Protein AF-A0A1F4CW16-F1 (afdb_monomer_lite)

Radius of gyration: 22.44 Å; chains: 1; bounding box: 46×26×84 Å

Secondary structure (DSSP, 8-state):
-------------TT---HHHHHHHHHHHHHHHHHHHHHHHHHHHHHHHHTT-HHHHHHHHHHHHHHHT-HHHHHHHHHHHHHHHHHTT---HHHHHHHHHHHHHHHHTT-

Sequence (111 aa):
MVVLLMCFSASLPVHALSAAAREFMKITAELEPVQCEKRKLRRAIALAEVERRNDDVRSLRQRFASLDRDSKTARLERRLAQLEPRLEKSSDPEDLKAINRQRVEAFYRCE

Structure (mmCIF, N/CA/C/O backbone):
data_AF-A0A1F4CW16-F1
#
_entry.id   AF-A0A1F4CW16-F1
#
loop_
_atom_site.group_PDB
_atom_site.id
_atom_site.type_symbol
_atom_site.label_atom_id
_atom_site.label_alt_id
_atom_site.label_comp_id
_atom_site.label_asym_id
_atom_site.label_entity_id
_atom_site.label_seq_id
_atom_site.pdbx_PDB_ins_code
_atom_site.Cartn_x
_atom_site.Cartn_y
_atom_site.Cartn_z
_atom_site.occupancy
_atom_site.B_iso_or_equiv
_atom_site.auth_seq_id
_atom_site.auth_comp_id
_atom_site.auth_asym_id
_atom_site.auth_atom_id
_atom_site.pdbx_PDB_model_num
ATOM 1 N N . MET A 1 1 ? 29.804 7.998 -60.612 1.00 36.19 1 MET A N 1
ATOM 2 C CA . MET A 1 1 ? 29.043 7.220 -59.611 1.00 36.19 1 MET A CA 1
ATOM 3 C C . MET A 1 1 ? 29.426 7.731 -58.235 1.00 36.19 1 MET A C 1
ATOM 5 O O . MET A 1 1 ? 30.533 7.462 -57.796 1.00 36.19 1 MET A O 1
ATOM 9 N N . VAL A 1 2 ? 28.568 8.526 -57.597 1.00 39.66 2 VAL A N 1
ATOM 10 C CA . VAL A 1 2 ? 28.770 8.973 -56.212 1.00 39.66 2 VAL A CA 1
ATOM 11 C C . VAL A 1 2 ? 27.791 8.168 -55.368 1.00 39.66 2 VAL A C 1
ATOM 13 O O . VAL A 1 2 ? 26.582 8.344 -55.489 1.00 39.66 2 VAL A O 1
ATOM 16 N N . VAL A 1 3 ? 28.310 7.204 -54.609 1.00 44.72 3 VAL A N 1
ATOM 17 C CA . VAL A 1 3 ? 27.507 6.366 -53.714 1.00 44.72 3 VAL A CA 1
ATOM 18 C C . VAL A 1 3 ? 27.156 7.212 -52.495 1.00 44.72 3 VAL A C 1
ATOM 20 O O . VAL A 1 3 ? 28.005 7.511 -51.660 1.00 44.72 3 VAL A O 1
ATOM 23 N N . LEU A 1 4 ? 25.898 7.645 -52.451 1.00 46.91 4 LEU A N 1
ATOM 24 C CA . LEU A 1 4 ? 25.292 8.364 -51.340 1.00 46.91 4 LEU A CA 1
ATOM 25 C C . LEU A 1 4 ? 25.140 7.378 -50.169 1.00 46.91 4 LEU A C 1
ATOM 27 O O . LEU A 1 4 ? 24.231 6.550 -50.154 1.00 46.91 4 LEU A O 1
ATOM 31 N N . LEU A 1 5 ? 26.064 7.423 -49.210 1.00 50.66 5 LEU A N 1
ATOM 32 C CA . LEU A 1 5 ? 25.984 6.627 -47.989 1.00 50.66 5 LEU A CA 1
ATOM 33 C C . LEU A 1 5 ? 24.919 7.257 -47.073 1.00 50.66 5 LEU A C 1
ATOM 35 O O . LEU A 1 5 ? 25.208 8.132 -46.261 1.00 50.66 5 LEU A O 1
ATOM 39 N N . MET A 1 6 ? 23.658 6.855 -47.253 1.00 52.78 6 MET A N 1
ATOM 40 C CA . MET A 1 6 ? 22.583 7.155 -46.308 1.00 52.78 6 MET A CA 1
ATOM 41 C C . MET A 1 6 ? 22.857 6.412 -44.996 1.00 52.78 6 MET A C 1
ATOM 43 O O . MET A 1 6 ? 22.492 5.249 -44.833 1.00 52.78 6 MET A O 1
ATOM 47 N N . CYS A 1 7 ? 23.482 7.097 -44.040 1.00 52.50 7 CYS A N 1
ATOM 48 C CA . CYS A 1 7 ? 23.436 6.716 -42.635 1.00 52.50 7 CYS A CA 1
ATOM 49 C C . CYS A 1 7 ? 21.997 6.905 -42.132 1.00 52.50 7 CYS A C 1
ATOM 51 O O . CYS A 1 7 ? 21.635 7.957 -41.609 1.00 52.50 7 CYS A O 1
ATOM 53 N N . PHE A 1 8 ? 21.160 5.885 -42.328 1.00 51.47 8 PHE A N 1
ATOM 54 C CA . PHE A 1 8 ? 19.906 5.730 -41.601 1.00 51.47 8 PHE A CA 1
ATOM 55 C C . PHE A 1 8 ? 20.259 5.488 -40.130 1.00 51.47 8 PHE A C 1
ATOM 57 O O . PHE A 1 8 ? 20.497 4.361 -39.698 1.00 51.47 8 PHE A O 1
ATOM 64 N N . SER A 1 9 ? 20.345 6.575 -39.368 1.00 56.16 9 SER A N 1
ATOM 65 C CA . SER A 1 9 ? 20.374 6.551 -37.912 1.00 56.16 9 SER A CA 1
ATOM 66 C C . SER A 1 9 ? 19.064 5.932 -37.435 1.00 56.16 9 SER A C 1
ATOM 68 O O . SER A 1 9 ? 18.050 6.617 -37.316 1.00 56.16 9 SER A O 1
ATOM 70 N N . ALA A 1 10 ? 19.073 4.616 -37.228 1.00 48.56 10 ALA A N 1
ATOM 71 C CA . ALA A 1 10 ? 17.995 3.900 -36.576 1.00 48.56 10 ALA A CA 1
ATOM 72 C C . ALA A 1 10 ? 17.791 4.525 -35.191 1.00 48.56 10 ALA A C 1
ATOM 74 O O . ALA A 1 10 ? 18.586 4.334 -34.271 1.00 48.56 10 ALA A O 1
ATOM 75 N N . SER A 1 11 ? 16.738 5.324 -35.070 1.00 50.19 11 SER A N 1
ATOM 76 C CA . SER A 1 11 ? 16.202 5.841 -33.823 1.00 50.19 11 SER A CA 1
ATOM 77 C C . SER A 1 11 ? 15.719 4.662 -32.982 1.00 50.19 11 SER A C 1
ATOM 79 O O . SER A 1 11 ? 14.554 4.272 -33.019 1.00 50.19 11 SER A O 1
ATOM 81 N N . LEU A 1 12 ? 16.637 4.050 -32.233 1.00 54.75 12 LEU A N 1
ATOM 82 C CA . LEU A 1 12 ? 16.274 3.122 -31.171 1.00 54.75 12 LEU A CA 1
ATOM 83 C C . LEU A 1 12 ? 15.345 3.872 -30.204 1.00 54.75 12 LEU A C 1
ATOM 85 O O . LEU A 1 12 ? 15.671 4.995 -29.803 1.00 54.75 12 LEU A O 1
ATOM 89 N N . PRO A 1 13 ? 14.189 3.307 -29.823 1.00 51.00 13 PRO A N 1
ATOM 90 C CA . PRO A 1 13 ? 13.311 3.956 -28.869 1.00 51.00 13 PRO A CA 1
ATOM 91 C C . PRO A 1 13 ? 13.988 3.910 -27.494 1.00 51.00 13 PRO A C 1
ATOM 93 O O . PRO A 1 13 ? 13.850 2.948 -26.750 1.00 51.00 13 PRO A O 1
ATOM 96 N N . VAL A 1 14 ? 14.714 4.976 -27.155 1.00 55.62 14 VAL A N 1
ATOM 97 C CA . VAL A 1 14 ? 15.369 5.239 -25.853 1.00 55.62 14 VAL A CA 1
ATOM 98 C C . VAL A 1 14 ? 14.351 5.471 -24.708 1.00 55.62 14 VAL A C 1
ATOM 100 O O . VAL A 1 14 ? 14.653 6.102 -23.711 1.00 55.62 14 VAL A O 1
ATOM 103 N N . HIS A 1 15 ? 13.105 5.002 -24.825 1.00 56.84 15 HIS A N 1
ATOM 104 C CA . HIS A 1 15 ? 12.003 5.530 -24.001 1.00 56.84 15 HIS A CA 1
ATOM 105 C C . HIS A 1 15 ? 10.994 4.477 -23.525 1.00 56.84 15 HIS A C 1
ATOM 107 O O . HIS A 1 15 ? 9.832 4.794 -23.278 1.00 56.84 15 HIS A O 1
ATOM 113 N N . ALA A 1 16 ? 11.391 3.211 -23.413 1.00 75.12 16 ALA A N 1
ATOM 114 C CA . ALA A 1 16 ? 10.502 2.171 -22.907 1.00 75.12 16 ALA A CA 1
ATOM 115 C C . ALA A 1 16 ? 10.932 1.740 -21.505 1.00 75.12 16 ALA A C 1
ATOM 117 O O . ALA A 1 16 ? 12.017 1.193 -21.345 1.00 75.12 16 ALA A O 1
ATOM 118 N N . LEU A 1 17 ? 10.043 1.933 -20.524 1.00 81.19 17 LEU A N 1
ATOM 119 C CA . LEU A 1 17 ? 10.219 1.443 -19.155 1.00 81.19 17 LEU A CA 1
ATOM 120 C C . LEU A 1 17 ? 10.707 -0.003 -19.134 1.00 81.19 17 LEU A C 1
ATOM 122 O O . LEU A 1 17 ? 10.193 -0.862 -19.873 1.00 81.19 17 LEU A O 1
ATOM 126 N N . SER A 1 18 ? 11.622 -0.294 -18.213 1.00 88.12 18 SER A N 1
ATOM 127 C CA . SER A 1 18 ? 12.086 -1.654 -18.006 1.00 88.12 18 SER A CA 1
ATOM 128 C C . SER A 1 18 ? 10.929 -2.573 -17.606 1.00 88.12 18 SER A C 1
ATOM 130 O O . SER A 1 18 ? 9.881 -2.162 -17.091 1.00 88.12 18 SER A O 1
ATOM 132 N N . ALA A 1 19 ? 11.098 -3.876 -17.840 1.00 88.88 19 ALA A N 1
ATOM 133 C CA . ALA A 1 19 ? 10.110 -4.862 -17.407 1.00 88.88 19 ALA A CA 1
ATOM 134 C C . ALA A 1 19 ? 9.861 -4.794 -15.889 1.00 88.88 19 ALA A C 1
ATOM 136 O O . ALA A 1 19 ? 8.716 -4.907 -15.458 1.00 88.88 19 ALA A O 1
ATOM 137 N N . ALA A 1 20 ? 10.913 -4.539 -15.104 1.00 88.25 20 ALA A N 1
ATOM 138 C CA . ALA A 1 20 ? 10.821 -4.392 -13.657 1.00 88.25 20 ALA A CA 1
ATOM 139 C C . ALA A 1 20 ? 10.038 -3.133 -13.253 1.00 88.25 20 ALA A C 1
ATOM 141 O O . ALA A 1 20 ? 9.186 -3.218 -12.371 1.00 88.25 20 ALA A O 1
ATOM 142 N N . ALA A 1 21 ? 10.262 -1.993 -13.916 1.00 88.62 21 ALA A N 1
ATOM 143 C CA . ALA A 1 21 ? 9.533 -0.759 -13.625 1.00 88.62 21 ALA A CA 1
ATOM 144 C C . ALA A 1 21 ? 8.046 -0.878 -13.989 1.00 88.62 21 ALA A C 1
ATOM 146 O O . ALA A 1 21 ? 7.179 -0.487 -13.207 1.00 88.62 21 ALA A O 1
ATOM 147 N N . ARG A 1 22 ? 7.727 -1.506 -15.131 1.00 90.12 22 ARG A N 1
ATOM 148 C CA . ARG A 1 22 ? 6.335 -1.809 -15.514 1.00 90.12 22 ARG A CA 1
ATOM 149 C C . ARG A 1 22 ? 5.649 -2.721 -14.504 1.00 90.12 22 ARG A C 1
ATOM 151 O O . ARG A 1 22 ? 4.505 -2.469 -14.132 1.00 90.12 22 ARG A O 1
ATOM 158 N N . GLU A 1 23 ? 6.342 -3.764 -14.052 1.00 92.75 23 GLU A N 1
ATOM 159 C CA . GLU A 1 23 ? 5.823 -4.675 -13.034 1.00 92.75 23 GLU A CA 1
ATOM 160 C C . GLU A 1 23 ? 5.586 -3.947 -11.703 1.00 92.75 23 GLU A C 1
ATOM 162 O O . GLU A 1 23 ? 4.513 -4.079 -11.118 1.00 92.75 23 GLU A O 1
ATOM 167 N N . PHE A 1 24 ? 6.537 -3.120 -11.265 1.00 90.94 24 PHE A N 1
ATOM 168 C CA . PHE A 1 24 ? 6.416 -2.322 -10.047 1.00 90.94 24 PHE A CA 1
ATOM 169 C C . PHE A 1 24 ? 5.213 -1.378 -10.091 1.00 90.94 24 PHE A C 1
ATOM 171 O O . PHE A 1 24 ? 4.405 -1.374 -9.160 1.00 90.94 24 PHE A O 1
ATOM 178 N N . MET A 1 25 ? 5.040 -0.622 -11.181 1.00 88.94 25 MET A N 1
ATOM 179 C CA . MET A 1 25 ? 3.889 0.274 -11.326 1.00 88.94 25 MET A CA 1
ATOM 180 C C . MET A 1 25 ? 2.568 -0.496 -11.295 1.00 88.94 25 MET A C 1
ATOM 182 O O . MET A 1 25 ? 1.636 -0.085 -10.605 1.00 88.94 25 MET A O 1
ATOM 186 N N . LYS A 1 26 ? 2.498 -1.641 -11.985 1.00 91.88 26 LYS A N 1
ATOM 187 C CA . LYS A 1 26 ? 1.304 -2.491 -11.993 1.00 91.88 26 LYS A CA 1
ATOM 188 C C . LYS A 1 26 ? 0.955 -2.993 -10.591 1.00 91.88 26 LYS A C 1
ATOM 190 O O . LYS A 1 26 ? -0.182 -2.844 -10.159 1.00 91.88 26 LYS A O 1
ATOM 195 N N . ILE A 1 27 ? 1.929 -3.550 -9.869 1.00 92.50 27 ILE A N 1
ATOM 196 C CA . ILE A 1 27 ? 1.717 -4.067 -8.510 1.00 92.50 27 ILE A CA 1
ATOM 197 C C . ILE A 1 27 ? 1.307 -2.939 -7.563 1.00 92.50 27 ILE A C 1
ATOM 199 O O . ILE A 1 27 ? 0.400 -3.119 -6.754 1.00 92.50 27 ILE A O 1
ATOM 203 N N . THR A 1 28 ? 1.934 -1.768 -7.683 1.00 89.62 28 THR A N 1
ATOM 204 C CA . THR A 1 28 ? 1.594 -0.609 -6.851 1.00 89.62 28 THR A CA 1
ATOM 205 C C . THR A 1 28 ? 0.153 -0.163 -7.095 1.00 89.62 28 THR A C 1
ATOM 207 O O . THR A 1 28 ? -0.574 0.064 -6.133 1.00 89.62 28 THR A O 1
ATOM 210 N N . ALA A 1 29 ? -0.284 -0.098 -8.356 1.00 88.44 29 ALA A N 1
ATOM 211 C CA . ALA A 1 29 ? -1.664 0.233 -8.707 1.00 88.44 29 ALA A CA 1
ATOM 212 C C . ALA A 1 29 ? -2.669 -0.815 -8.193 1.00 88.44 29 ALA A C 1
ATOM 214 O O . ALA A 1 29 ? -3.737 -0.459 -7.704 1.00 88.44 29 ALA A O 1
ATOM 215 N N . GLU A 1 30 ? -2.325 -2.106 -8.248 1.00 91.94 30 GLU A N 1
ATOM 216 C CA . GLU A 1 30 ? -3.176 -3.176 -7.705 1.00 91.94 30 GLU A CA 1
ATOM 217 C C . GLU A 1 30 ? -3.287 -3.134 -6.173 1.00 91.94 30 GLU A C 1
ATOM 219 O O . GLU A 1 30 ? -4.344 -3.447 -5.623 1.00 91.94 30 GLU A O 1
ATOM 224 N N . LEU A 1 31 ? -2.212 -2.754 -5.478 1.00 91.69 31 LEU A N 1
ATOM 225 C CA . LEU A 1 31 ? -2.187 -2.642 -4.017 1.00 91.69 31 LEU A CA 1
ATOM 226 C C . LEU A 1 31 ? -2.855 -1.365 -3.501 1.00 91.69 31 LEU A C 1
ATOM 228 O O . LEU A 1 31 ? -3.272 -1.321 -2.342 1.00 91.69 31 LEU A O 1
ATOM 232 N N . GLU A 1 32 ? -2.959 -0.332 -4.335 1.00 89.88 32 GLU A N 1
ATOM 233 C CA . GLU A 1 32 ? -3.404 1.002 -3.937 1.00 89.88 32 GLU A CA 1
ATOM 234 C C . GLU A 1 32 ? -4.746 1.011 -3.176 1.00 89.88 32 GLU A C 1
ATOM 236 O O . GLU A 1 32 ? -4.775 1.565 -2.071 1.00 89.88 32 GLU A O 1
ATOM 241 N N . PRO A 1 33 ? -5.826 0.346 -3.645 1.00 90.88 33 PRO A N 1
ATOM 242 C CA . PRO A 1 33 ? -7.109 0.364 -2.939 1.00 90.88 33 PRO A CA 1
ATOM 243 C C . PRO A 1 33 ? -7.008 -0.224 -1.528 1.00 90.88 33 PRO A C 1
ATOM 245 O O . PRO A 1 33 ? -7.554 0.326 -0.571 1.00 90.88 33 PRO A O 1
ATOM 248 N N . VAL A 1 34 ? -6.249 -1.313 -1.373 1.00 92.69 34 VAL A N 1
ATOM 249 C CA . VAL A 1 34 ? -6.047 -1.973 -0.077 1.00 92.69 34 VAL A CA 1
ATOM 250 C C . VAL A 1 34 ? -5.227 -1.083 0.856 1.00 92.69 34 VAL A C 1
ATOM 252 O O . VAL A 1 34 ? -5.560 -0.958 2.036 1.00 92.69 34 VAL A O 1
ATOM 255 N N . GLN A 1 35 ? -4.193 -0.409 0.345 1.00 90.75 35 GLN A N 1
ATOM 256 C CA . GLN A 1 35 ? -3.390 0.522 1.143 1.00 90.75 35 GLN A CA 1
ATOM 257 C C . GLN A 1 35 ? -4.186 1.768 1.562 1.00 90.75 35 GLN A C 1
ATOM 259 O O . GLN A 1 35 ? -4.008 2.252 2.684 1.00 90.75 35 GLN A O 1
ATOM 264 N N . CYS A 1 36 ? -5.087 2.277 0.712 1.00 91.56 36 CYS A N 1
ATOM 265 C CA . CYS A 1 36 ? -6.015 3.344 1.097 1.00 91.56 36 CYS A CA 1
ATOM 266 C C . CYS A 1 36 ? -6.930 2.899 2.243 1.00 91.56 36 CYS A C 1
ATOM 268 O O . CYS A 1 36 ? -7.029 3.594 3.254 1.00 91.56 36 CYS A O 1
ATOM 270 N N . GLU A 1 37 ? -7.550 1.723 2.137 1.00 93.38 37 GLU A N 1
ATOM 271 C CA . GLU A 1 37 ? -8.428 1.206 3.192 1.00 93.38 37 GLU A CA 1
ATOM 272 C C . GLU A 1 37 ? -7.665 0.933 4.497 1.00 93.38 37 GLU A C 1
ATOM 274 O O . GLU A 1 37 ? -8.118 1.334 5.572 1.00 93.38 37 GLU A O 1
ATOM 279 N N . LYS A 1 38 ? -6.447 0.372 4.429 1.00 93.44 38 LYS A N 1
ATOM 280 C CA . LYS A 1 38 ? -5.561 0.234 5.600 1.00 93.44 38 LYS A CA 1
ATOM 281 C C . LYS A 1 38 ? -5.260 1.600 6.243 1.00 93.44 38 LYS A C 1
ATOM 283 O O . LYS A 1 38 ? -5.293 1.710 7.470 1.00 93.44 38 LYS A O 1
ATOM 288 N N . ARG A 1 39 ? -4.999 2.657 5.458 1.00 92.38 39 ARG A N 1
ATOM 289 C CA . ARG A 1 39 ? -4.780 4.028 5.974 1.00 92.38 39 ARG A CA 1
ATOM 290 C C . ARG A 1 39 ? -6.028 4.608 6.646 1.00 92.38 39 ARG A C 1
ATOM 292 O O . ARG A 1 39 ? -5.920 5.111 7.765 1.00 92.38 39 ARG A O 1
ATOM 299 N N . LYS A 1 40 ? -7.204 4.493 6.019 1.00 93.31 40 LYS A N 1
ATOM 300 C CA . LYS A 1 40 ? -8.483 4.946 6.599 1.00 93.31 40 LYS A CA 1
ATOM 301 C C . LYS A 1 40 ? -8.787 4.234 7.913 1.00 93.31 40 LYS A C 1
ATOM 303 O O . LYS A 1 40 ? -9.123 4.887 8.897 1.00 93.31 40 LYS A O 1
ATOM 308 N N . LEU A 1 41 ? -8.601 2.914 7.959 1.00 95.44 41 LEU A N 1
ATOM 309 C CA . LEU A 1 41 ? -8.809 2.125 9.173 1.00 95.44 41 LEU A CA 1
ATOM 310 C C . LEU A 1 41 ? -7.853 2.537 10.295 1.00 95.44 41 LEU A C 1
ATOM 312 O O . LEU A 1 41 ? -8.304 2.679 11.424 1.00 95.44 41 LEU A O 1
ATOM 316 N N . ARG A 1 42 ? -6.570 2.808 10.010 1.00 95.31 42 ARG A N 1
ATOM 317 C CA . ARG A 1 42 ? -5.630 3.331 11.025 1.00 95.31 42 ARG A CA 1
ATOM 318 C C . ARG A 1 42 ? -6.104 4.663 11.613 1.00 95.31 42 ARG A C 1
ATOM 320 O O . ARG A 1 42 ? -6.096 4.813 12.830 1.00 95.31 42 ARG A O 1
ATOM 327 N N . ARG A 1 43 ? -6.561 5.599 10.768 1.00 94.69 43 ARG A N 1
ATOM 328 C CA . ARG A 1 43 ? -7.131 6.885 11.219 1.00 94.69 43 ARG A CA 1
ATOM 329 C C . ARG A 1 43 ? -8.386 6.673 12.072 1.00 94.69 43 ARG A C 1
ATOM 331 O O . ARG A 1 43 ? -8.495 7.252 13.147 1.00 94.69 43 ARG A O 1
ATOM 338 N N . ALA A 1 44 ? -9.301 5.815 11.623 1.00 95.31 44 ALA A N 1
ATOM 339 C CA . ALA A 1 44 ? -10.537 5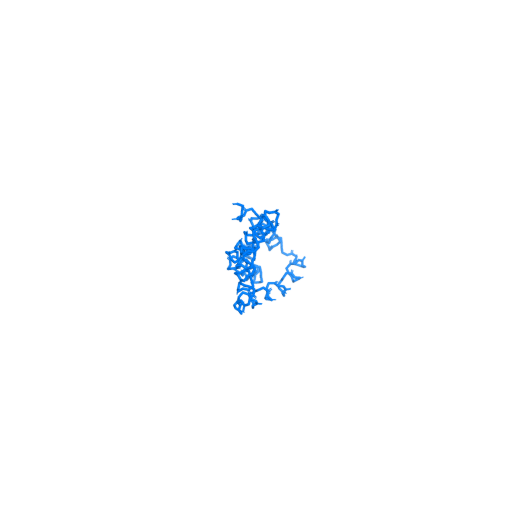.513 12.343 1.00 95.31 44 ALA A CA 1
ATOM 340 C C . ALA A 1 44 ? -10.279 4.832 13.697 1.00 95.31 44 ALA A C 1
ATOM 342 O O . ALA A 1 44 ? -10.937 5.169 14.676 1.00 95.31 44 ALA A O 1
ATOM 343 N N . ILE A 1 45 ? -9.309 3.911 13.768 1.00 96.81 45 ILE A N 1
ATOM 344 C CA . ILE A 1 45 ? -8.886 3.265 15.020 1.00 96.81 45 ILE A CA 1
ATOM 345 C C . ILE A 1 45 ? -8.348 4.318 15.985 1.00 96.81 45 ILE A C 1
ATOM 347 O O . ILE A 1 45 ? -8.817 4.378 17.115 1.00 96.81 45 ILE A O 1
ATOM 351 N N . ALA A 1 46 ? -7.422 5.169 15.533 1.00 96.50 46 ALA A N 1
ATOM 352 C CA . ALA A 1 46 ? -6.848 6.217 16.373 1.00 96.50 46 ALA A CA 1
ATOM 353 C C . ALA A 1 46 ? -7.927 7.168 16.921 1.00 96.50 46 ALA A C 1
ATOM 355 O O . ALA A 1 46 ? -7.922 7.489 18.107 1.00 96.50 46 ALA A O 1
ATOM 356 N N . LEU A 1 47 ? -8.891 7.567 16.085 1.00 97.00 47 LEU A N 1
ATOM 357 C CA . LEU A 1 47 ? -10.011 8.407 16.513 1.00 97.00 47 LEU A CA 1
ATOM 358 C C . LEU A 1 47 ? -10.898 7.698 17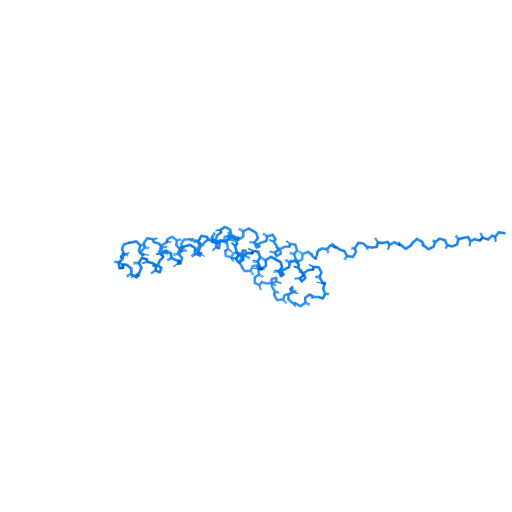.549 1.00 97.00 47 LEU A C 1
ATOM 360 O O . LEU A 1 47 ? -11.202 8.266 18.595 1.00 97.00 47 LEU A O 1
ATOM 364 N N . ALA A 1 48 ? -11.275 6.443 17.292 1.00 96.00 48 ALA A N 1
ATOM 365 C CA . ALA A 1 48 ? -12.099 5.660 18.211 1.00 96.00 48 ALA A CA 1
ATOM 366 C C . ALA A 1 48 ? -11.393 5.392 19.554 1.00 96.00 48 ALA A C 1
ATOM 368 O O . ALA A 1 48 ? -12.050 5.369 20.595 1.00 96.00 48 ALA A O 1
ATOM 369 N N . GLU A 1 49 ? -10.066 5.225 19.551 1.00 96.06 49 GLU A N 1
ATOM 370 C CA . GLU A 1 49 ? -9.252 5.095 20.766 1.00 96.06 49 GLU A CA 1
ATOM 371 C C . GLU A 1 49 ? -9.262 6.383 21.598 1.00 96.06 49 GLU A C 1
ATOM 373 O O . GLU A 1 49 ? -9.492 6.324 22.808 1.00 96.06 49 GLU A O 1
ATOM 378 N N . VAL A 1 50 ? -9.0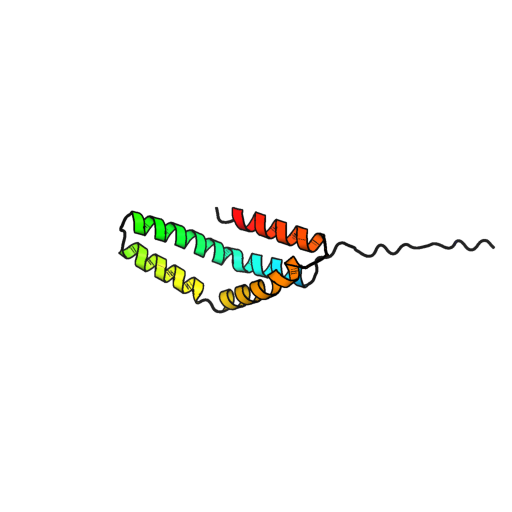86 7.545 20.957 1.00 97.06 50 VAL A N 1
ATOM 379 C CA . VAL A 1 50 ? -9.166 8.861 21.618 1.00 97.06 50 VAL A CA 1
ATOM 380 C C . VAL A 1 50 ? -10.552 9.088 22.229 1.00 97.06 50 VAL A C 1
ATOM 382 O O . VAL A 1 50 ? -10.666 9.541 23.367 1.00 97.06 50 VAL A O 1
ATOM 385 N N . GLU A 1 51 ? -11.607 8.711 21.509 1.00 96.38 51 GLU A N 1
ATOM 386 C CA . GLU A 1 51 ? -13.002 8.842 21.946 1.00 96.38 51 GL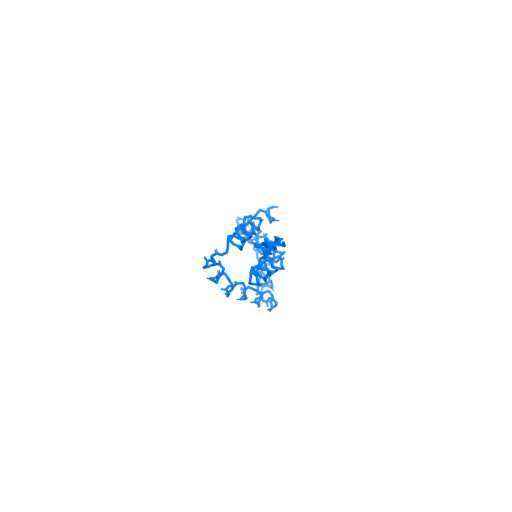U A CA 1
ATOM 387 C C . GLU A 1 51 ? -13.462 7.716 22.893 1.00 96.38 51 GLU A C 1
ATOM 389 O O . GLU A 1 51 ? -14.616 7.698 23.319 1.00 96.38 51 GLU A O 1
ATOM 394 N N . ARG A 1 52 ? -12.575 6.771 23.242 1.00 93.88 52 ARG A N 1
ATOM 395 C CA . ARG A 1 52 ? -12.853 5.612 24.113 1.00 93.88 52 ARG A CA 1
ATOM 396 C C . ARG A 1 52 ? -14.024 4.732 23.645 1.00 93.88 52 ARG A C 1
ATOM 398 O O . ARG A 1 52 ? -14.678 4.070 24.454 1.00 93.88 52 ARG A O 1
ATOM 405 N N . ARG A 1 53 ? -14.263 4.662 22.332 1.00 93.62 53 ARG A N 1
ATOM 406 C CA . ARG A 1 53 ? -15.278 3.798 21.705 1.00 93.62 53 ARG A CA 1
ATOM 407 C C . ARG A 1 53 ? -14.754 2.369 21.557 1.00 93.62 53 ARG A C 1
ATOM 409 O O . ARG A 1 53 ? -14.421 1.911 20.468 1.00 93.62 53 ARG A O 1
ATOM 416 N N . ASN A 1 54 ? -14.641 1.658 22.678 1.00 86.50 54 ASN A N 1
ATOM 417 C CA . ASN A 1 54 ? -13.945 0.364 22.753 1.00 86.50 54 ASN A CA 1
ATOM 418 C C . ASN A 1 54 ? -14.510 -0.723 21.815 1.00 86.50 54 ASN A C 1
ATOM 420 O O . ASN A 1 54 ? -13.738 -1.515 21.264 1.00 86.50 54 ASN A O 1
ATOM 424 N N . ASP A 1 55 ? -15.828 -0.759 21.608 1.00 86.94 55 ASP 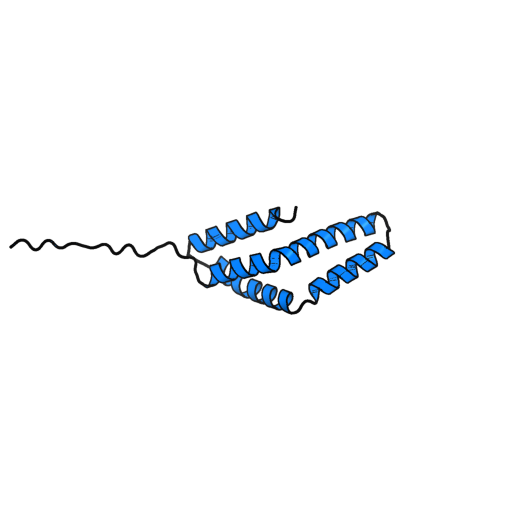A N 1
ATOM 425 C CA . ASP A 1 55 ? -16.456 -1.724 20.695 1.00 86.94 55 ASP A CA 1
ATOM 426 C C . ASP A 1 55 ? -16.136 -1.409 19.224 1.00 86.94 55 ASP A C 1
ATOM 428 O O . ASP A 1 55 ? -15.798 -2.314 18.451 1.00 86.94 55 ASP A O 1
ATOM 432 N N . ASP A 1 56 ? -16.101 -0.122 18.865 1.00 90.69 56 ASP A N 1
ATOM 433 C CA . ASP A 1 56 ? -15.687 0.338 17.536 1.00 90.69 56 ASP A CA 1
ATOM 434 C C . ASP A 1 56 ? -14.213 0.013 17.276 1.00 90.69 56 ASP A C 1
ATOM 436 O O . ASP A 1 56 ? -13.871 -0.506 16.211 1.00 90.69 56 ASP A O 1
ATOM 440 N N . VAL A 1 57 ? -13.332 0.226 18.261 1.00 95.12 57 VAL A N 1
ATOM 441 C CA . VAL A 1 57 ? -11.902 -0.117 18.153 1.00 95.12 57 VAL A CA 1
ATOM 442 C C . VAL A 1 57 ? -11.719 -1.602 17.840 1.00 95.12 57 VAL A C 1
ATOM 444 O O . VAL A 1 57 ? -10.934 -1.959 16.956 1.00 95.12 57 VAL A O 1
ATOM 447 N N . ARG A 1 58 ? -12.453 -2.485 18.528 1.00 95.62 58 ARG A N 1
ATOM 448 C CA . ARG A 1 58 ? -12.371 -3.934 18.296 1.00 95.62 58 ARG A CA 1
ATOM 449 C C . ARG A 1 58 ? -12.792 -4.296 16.873 1.00 95.62 58 ARG A C 1
ATOM 451 O O . ARG A 1 58 ? -12.060 -5.019 16.194 1.00 95.62 58 ARG A O 1
ATOM 458 N N . SER A 1 59 ? -13.928 -3.770 16.421 1.00 96.69 59 SER A N 1
ATOM 459 C CA . SER A 1 59 ? -14.451 -4.000 15.068 1.00 96.69 59 SER A CA 1
ATOM 460 C C . SER A 1 59 ? -13.489 -3.490 13.987 1.00 96.69 59 SER A C 1
ATOM 462 O O . SER A 1 59 ? -13.135 -4.213 13.050 1.00 96.69 59 SER A O 1
ATOM 464 N N . LEU A 1 60 ? -12.969 -2.270 14.145 1.00 97.12 60 LEU A N 1
ATOM 465 C CA . LEU A 1 60 ? -12.031 -1.667 13.199 1.00 97.12 60 LEU A CA 1
ATOM 466 C C . LEU A 1 60 ? -10.702 -2.432 13.129 1.00 97.12 60 LEU A C 1
ATOM 468 O O . LEU A 1 60 ? -10.188 -2.667 12.033 1.00 97.12 60 LEU A O 1
ATOM 472 N N . ARG A 1 61 ? -10.167 -2.887 14.270 1.00 96.31 61 ARG A N 1
ATOM 473 C CA . ARG A 1 61 ? -8.957 -3.726 14.312 1.00 96.31 61 ARG A CA 1
ATOM 474 C C . ARG A 1 61 ? -9.170 -5.084 13.645 1.00 96.31 61 ARG A C 1
ATOM 476 O O . ARG A 1 61 ? -8.274 -5.558 12.952 1.00 96.31 61 ARG A O 1
ATOM 483 N N . GLN A 1 62 ? -10.346 -5.697 13.798 1.00 96.38 62 GLN A N 1
ATOM 484 C CA . GLN A 1 62 ? -10.681 -6.941 13.094 1.00 96.38 62 GLN A CA 1
ATOM 485 C C . GLN A 1 62 ? -10.727 -6.740 11.577 1.00 96.38 62 GLN A C 1
ATOM 487 O O . GLN A 1 62 ? -10.133 -7.526 10.837 1.00 96.38 62 GLN A O 1
ATOM 492 N N . ARG A 1 63 ? -11.357 -5.654 11.110 1.00 95.75 63 ARG A N 1
ATOM 493 C CA . ARG A 1 63 ? -11.350 -5.285 9.686 1.00 95.75 63 ARG A CA 1
ATOM 494 C C . ARG A 1 63 ? -9.926 -5.066 9.180 1.00 95.75 63 ARG A C 1
ATOM 496 O O . ARG A 1 63 ? -9.557 -5.641 8.160 1.00 95.75 63 ARG A O 1
ATOM 503 N N . PHE A 1 64 ? -9.101 -4.328 9.921 1.00 96.06 64 PHE A N 1
ATOM 504 C CA . PHE A 1 64 ? -7.695 -4.125 9.569 1.00 96.06 64 PHE A CA 1
ATOM 505 C C . PHE A 1 64 ? -6.931 -5.455 9.460 1.00 96.06 64 PHE A C 1
ATOM 507 O O . PHE A 1 64 ? -6.267 -5.706 8.457 1.00 96.06 64 PHE A O 1
ATOM 514 N N . ALA A 1 65 ? -7.090 -6.346 10.443 1.00 94.62 65 ALA A N 1
ATOM 515 C CA . ALA A 1 65 ? -6.451 -7.660 10.445 1.00 94.62 65 ALA A CA 1
ATOM 516 C C . ALA A 1 65 ? -6.911 -8.558 9.284 1.00 94.62 65 ALA A C 1
ATOM 518 O O . ALA A 1 65 ? -6.111 -9.328 8.758 1.00 94.62 65 ALA A O 1
ATOM 519 N N . SER A 1 66 ? -8.176 -8.467 8.857 1.00 94.69 66 SER A N 1
ATOM 520 C CA . SER A 1 66 ? -8.662 -9.222 7.694 1.00 94.69 66 SER A CA 1
ATOM 521 C C . SER A 1 66 ? -7.993 -8.794 6.386 1.00 94.69 66 SER A C 1
ATOM 523 O O . SER A 1 66 ? -7.628 -9.658 5.593 1.00 94.69 66 SER A O 1
ATOM 525 N N . LEU A 1 67 ? -7.747 -7.491 6.197 1.00 92.44 67 LEU A N 1
ATOM 526 C CA . LEU A 1 67 ? -7.020 -6.979 5.030 1.00 92.44 67 LEU A CA 1
ATOM 527 C C . LEU A 1 67 ? -5.549 -7.405 5.038 1.00 92.44 67 LEU A C 1
ATOM 529 O O . LEU A 1 67 ? -4.948 -7.581 3.984 1.00 92.44 67 LEU A O 1
ATOM 533 N N . ASP A 1 68 ? -4.958 -7.561 6.220 1.00 87.38 68 ASP A N 1
ATOM 534 C CA . ASP A 1 68 ? -3.559 -7.967 6.362 1.00 87.38 68 ASP A CA 1
ATOM 535 C C . ASP A 1 68 ? -3.335 -9.462 6.091 1.00 87.38 68 ASP A C 1
ATOM 537 O O . ASP A 1 68 ? -2.277 -9.871 5.621 1.00 87.38 68 ASP A O 1
ATOM 541 N N . ARG A 1 69 ? -4.359 -10.286 6.335 1.00 91.94 69 ARG A N 1
ATOM 542 C CA . ARG A 1 69 ? -4.321 -11.736 6.094 1.00 91.94 69 ARG A CA 1
ATOM 543 C C . ARG A 1 69 ? -4.610 -12.131 4.647 1.00 91.94 69 ARG A C 1
ATOM 545 O O . ARG A 1 69 ? -4.512 -13.316 4.327 1.00 91.94 69 ARG A O 1
ATOM 552 N N . ASP A 1 70 ? -4.971 -11.187 3.779 1.00 93.62 70 ASP A N 1
ATOM 553 C CA . ASP A 1 70 ? -5.217 -11.489 2.373 1.00 93.62 70 ASP A CA 1
ATOM 554 C C . ASP A 1 70 ? -3.931 -11.982 1.688 1.00 93.62 70 ASP A C 1
ATOM 556 O O . ASP A 1 70 ? -2.948 -11.256 1.515 1.00 93.62 70 ASP A O 1
ATOM 560 N N . SER A 1 71 ? -3.942 -13.251 1.278 1.00 92.06 71 SER A N 1
ATOM 561 C CA . SER A 1 71 ? -2.768 -13.924 0.719 1.00 92.06 71 SER A CA 1
ATOM 562 C C . SER A 1 71 ? -2.331 -13.328 -0.621 1.00 92.06 71 SER A C 1
ATOM 564 O O . SER A 1 71 ? -1.135 -13.333 -0.936 1.00 92.06 71 SER A O 1
ATOM 566 N N . LYS A 1 72 ? -3.278 -12.773 -1.391 1.00 93.69 72 LYS A N 1
ATOM 567 C CA . LYS A 1 72 ? -2.998 -12.077 -2.649 1.00 93.69 72 LYS A CA 1
ATOM 568 C C . LYS A 1 72 ? -2.228 -10.786 -2.380 1.00 93.69 72 LYS A C 1
ATOM 570 O O . LYS A 1 72 ? -1.151 -10.605 -2.950 1.00 93.69 72 LYS A O 1
ATOM 575 N N . THR A 1 73 ? -2.731 -9.944 -1.479 1.00 92.12 73 THR A N 1
ATOM 576 C CA . THR A 1 73 ? -2.056 -8.715 -1.035 1.00 92.12 73 THR A CA 1
ATOM 577 C C . THR A 1 73 ? -0.654 -9.022 -0.507 1.00 92.12 73 THR A C 1
ATOM 579 O O . THR A 1 73 ? 0.320 -8.458 -1.001 1.00 92.12 73 THR A O 1
ATOM 582 N N . ALA A 1 74 ? -0.511 -10.011 0.381 1.00 92.88 74 ALA A N 1
ATOM 583 C CA . ALA A 1 74 ? 0.787 -10.395 0.941 1.00 92.88 74 ALA A CA 1
ATOM 584 C C . ALA A 1 74 ? 1.789 -10.905 -0.115 1.00 92.88 74 ALA A C 1
ATOM 586 O O . ALA A 1 74 ? 3.006 -10.798 0.056 1.00 92.88 74 ALA A O 1
ATOM 587 N N . ARG A 1 75 ? 1.315 -11.522 -1.206 1.00 95.38 75 ARG A N 1
ATOM 588 C CA . ARG A 1 75 ? 2.174 -11.942 -2.326 1.00 95.38 75 ARG A CA 1
ATOM 589 C C . ARG A 1 75 ? 2.641 -10.741 -3.148 1.00 95.38 75 ARG A C 1
ATOM 591 O O . ARG A 1 75 ? 3.813 -10.690 -3.520 1.00 95.38 75 ARG A O 1
ATOM 598 N N . LEU A 1 76 ? 1.740 -9.803 -3.422 1.00 94.25 76 LEU A N 1
ATOM 599 C CA . LEU A 1 76 ? 2.035 -8.574 -4.158 1.00 94.25 76 LEU A CA 1
ATOM 600 C C . LEU A 1 76 ? 3.008 -7.677 -3.381 1.00 94.25 76 LEU A C 1
ATOM 602 O O . LEU A 1 76 ? 4.007 -7.249 -3.949 1.00 94.25 76 LEU A O 1
ATOM 606 N N . GLU A 1 77 ? 2.794 -7.484 -2.078 1.00 92.62 77 GLU A N 1
ATOM 607 C CA . GLU A 1 77 ? 3.699 -6.723 -1.200 1.00 92.62 77 GLU A CA 1
ATOM 608 C C . GLU A 1 77 ? 5.103 -7.350 -1.160 1.00 92.62 77 GLU A C 1
ATOM 610 O O . GLU A 1 77 ? 6.105 -6.656 -1.331 1.00 92.62 77 GLU A O 1
ATOM 615 N N . ARG A 1 78 ? 5.199 -8.684 -1.041 1.00 94.69 78 ARG A N 1
ATOM 616 C CA . ARG A 1 78 ? 6.488 -9.395 -1.123 1.00 94.69 78 ARG A CA 1
ATOM 617 C C . ARG A 1 78 ? 7.187 -9.189 -2.461 1.00 94.69 78 ARG A C 1
ATOM 619 O O . ARG A 1 78 ? 8.406 -9.046 -2.497 1.00 94.69 78 ARG A O 1
ATOM 626 N N . ARG A 1 79 ? 6.437 -9.197 -3.566 1.00 94.94 79 ARG A N 1
ATOM 627 C CA . ARG A 1 79 ? 7.010 -8.960 -4.893 1.00 94.94 79 ARG A CA 1
ATOM 628 C C . ARG A 1 79 ? 7.480 -7.516 -5.044 1.00 94.94 79 ARG A C 1
ATOM 630 O O . ARG A 1 79 ? 8.565 -7.304 -5.576 1.00 94.94 79 ARG A O 1
ATOM 637 N N . L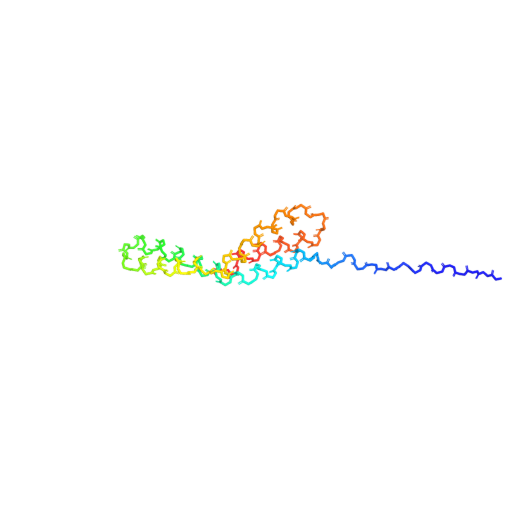EU A 1 80 ? 6.720 -6.552 -4.528 1.00 92.38 80 LEU A N 1
ATOM 638 C CA . LEU A 1 80 ? 7.109 -5.144 -4.500 1.00 92.38 80 LEU A CA 1
ATOM 639 C C . LEU A 1 80 ? 8.443 -4.958 -3.758 1.00 92.38 80 LEU A C 1
ATOM 641 O O . LEU A 1 80 ? 9.378 -4.404 -4.329 1.00 92.38 80 LEU A O 1
ATOM 645 N N . ALA A 1 81 ? 8.581 -5.554 -2.569 1.00 91.38 81 ALA A N 1
ATOM 646 C CA . ALA A 1 81 ? 9.807 -5.503 -1.764 1.00 91.38 81 ALA A CA 1
ATOM 647 C C . ALA A 1 81 ? 11.037 -6.136 -2.452 1.00 91.38 81 ALA A C 1
ATOM 649 O O . ALA A 1 81 ? 12.175 -5.799 -2.137 1.00 91.38 81 ALA A O 1
ATOM 650 N N . GLN A 1 82 ? 10.836 -7.054 -3.405 1.00 93.56 82 GLN A N 1
ATOM 651 C CA . GLN A 1 82 ? 11.921 -7.597 -4.236 1.00 93.56 82 GLN A CA 1
ATOM 652 C C . GLN A 1 82 ? 12.294 -6.677 -5.406 1.00 93.56 82 GLN A C 1
ATOM 654 O O . GLN A 1 82 ? 13.435 -6.705 -5.871 1.00 93.56 82 GLN A O 1
ATOM 659 N N . LEU A 1 83 ? 11.330 -5.914 -5.928 1.00 90.31 83 LEU A N 1
ATOM 660 C CA . LEU A 1 83 ? 11.521 -5.018 -7.068 1.00 90.31 83 LEU A CA 1
ATOM 661 C C . LEU A 1 83 ? 12.153 -3.689 -6.640 1.00 90.31 83 LEU A C 1
ATOM 663 O O . LEU A 1 83 ? 13.040 -3.206 -7.341 1.00 90.31 83 LEU A O 1
ATOM 667 N N . GLU A 1 84 ? 11.761 -3.141 -5.487 1.00 86.69 84 GLU A N 1
ATOM 668 C CA . GLU A 1 84 ? 12.235 -1.839 -4.991 1.00 86.69 84 GLU A CA 1
ATOM 669 C C . GLU A 1 84 ? 13.767 -1.706 -4.972 1.00 86.69 84 GLU A C 1
ATOM 671 O O . GLU A 1 84 ? 14.275 -0.803 -5.641 1.00 86.69 84 GLU A O 1
ATOM 676 N N . PRO A 1 85 ? 14.548 -2.621 -4.359 1.00 87.50 85 PRO A N 1
ATOM 677 C CA . PRO A 1 85 ? 16.003 -2.459 -4.288 1.00 87.50 85 PRO A CA 1
ATOM 678 C C . PRO A 1 85 ? 16.694 -2.560 -5.651 1.00 87.50 85 PRO A C 1
ATOM 680 O O . PRO A 1 85 ? 17.816 -2.083 -5.826 1.00 87.50 85 PRO A O 1
ATOM 683 N N . ARG A 1 86 ? 16.061 -3.240 -6.616 1.00 85.38 86 ARG A N 1
ATOM 684 C CA . ARG A 1 86 ? 16.589 -3.386 -7.981 1.00 85.38 86 ARG A CA 1
ATOM 685 C C . ARG A 1 86 ? 16.363 -2.113 -8.781 1.00 85.38 86 ARG A C 1
ATOM 687 O O . ARG A 1 86 ? 17.218 -1.732 -9.570 1.00 85.38 86 ARG A O 1
ATOM 694 N N . LEU A 1 87 ? 15.222 -1.476 -8.557 1.00 85.00 87 LEU A N 1
ATOM 695 C CA . LEU A 1 87 ? 14.811 -0.270 -9.248 1.00 85.00 87 LEU A CA 1
ATOM 696 C C . LEU A 1 87 ? 15.478 0.993 -8.695 1.00 85.00 87 LEU A C 1
ATOM 698 O O . LEU A 1 87 ? 15.828 1.871 -9.472 1.00 85.00 87 LEU A O 1
ATOM 702 N N . GLU A 1 88 ? 15.752 1.053 -7.390 1.00 82.62 88 GLU A N 1
ATOM 703 C CA . GLU A 1 88 ? 16.551 2.135 -6.787 1.00 82.62 88 GLU A CA 1
ATOM 704 C C . GLU A 1 88 ? 17.992 2.176 -7.310 1.00 82.62 88 GLU A C 1
ATOM 706 O O . GLU A 1 88 ? 18.634 3.222 -7.301 1.00 82.62 88 GLU A O 1
ATOM 711 N N . LYS A 1 89 ? 18.492 1.037 -7.799 1.00 84.81 89 LYS A N 1
ATOM 712 C CA . LYS A 1 89 ? 19.804 0.909 -8.441 1.00 84.81 89 LYS A CA 1
ATOM 713 C C . LYS A 1 89 ? 19.734 1.021 -9.967 1.00 84.81 89 LYS A C 1
ATOM 715 O O . LYS A 1 89 ? 20.753 0.807 -10.623 1.00 84.81 89 LYS A O 1
ATOM 720 N N . SER A 1 90 ? 18.558 1.296 -10.540 1.00 82.69 90 SER A N 1
ATOM 721 C CA . SER A 1 90 ? 18.417 1.462 -11.987 1.00 82.69 90 SER A CA 1
ATOM 722 C C . SER A 1 90 ? 19.170 2.707 -12.445 1.00 82.69 90 SER A C 1
ATOM 724 O O . SER A 1 90 ? 19.040 3.779 -11.860 1.00 82.69 90 SER A O 1
ATOM 726 N N . SER A 1 91 ? 19.956 2.561 -13.509 1.00 82.19 91 SER A N 1
ATOM 727 C CA . SER A 1 91 ? 20.603 3.677 -14.204 1.00 82.19 91 SER A CA 1
ATOM 728 C C . SER A 1 91 ? 19.711 4.288 -15.292 1.00 82.19 91 SER A C 1
ATOM 730 O O . SER A 1 91 ? 20.137 5.227 -15.961 1.00 82.19 91 SER A O 1
ATOM 732 N N . ASP A 1 92 ? 18.512 3.736 -15.511 1.00 84.19 92 ASP A N 1
ATOM 733 C CA . ASP A 1 92 ? 17.569 4.225 -16.513 1.00 84.19 92 ASP A CA 1
ATOM 734 C C . ASP A 1 92 ? 16.787 5.432 -15.955 1.00 84.19 92 ASP A C 1
ATOM 736 O O . ASP A 1 92 ? 16.031 5.286 -14.984 1.00 84.19 92 ASP A O 1
ATOM 740 N N . PRO A 1 93 ? 16.950 6.634 -16.539 1.00 82.88 93 PRO A N 1
ATOM 741 C CA . PRO A 1 93 ? 16.276 7.832 -16.053 1.00 82.88 93 PRO A CA 1
ATOM 742 C C . PRO A 1 93 ? 14.747 7.747 -16.154 1.00 82.88 93 PRO A C 1
ATOM 744 O O . PRO A 1 93 ? 14.058 8.337 -15.317 1.00 82.88 93 PRO A O 1
ATOM 747 N N . GLU A 1 94 ? 14.196 7.010 -17.124 1.00 83.88 94 GLU A N 1
ATOM 748 C CA . GLU A 1 94 ? 12.745 6.877 -17.285 1.00 83.88 94 GLU A CA 1
ATOM 749 C C . GLU A 1 94 ? 12.143 5.967 -16.210 1.00 83.88 94 GLU A C 1
ATOM 751 O O . GLU A 1 94 ? 11.081 6.280 -15.662 1.00 83.88 94 GLU A O 1
ATOM 756 N N . ASP A 1 95 ? 12.853 4.903 -15.822 1.00 84.88 95 ASP A N 1
ATOM 757 C CA . ASP A 1 95 ? 12.465 4.063 -14.685 1.00 84.88 95 ASP A CA 1
ATOM 758 C C . ASP A 1 95 ? 12.421 4.887 -13.392 1.00 84.88 95 ASP A C 1
ATOM 760 O O . ASP A 1 95 ? 11.411 4.885 -12.682 1.00 84.88 95 ASP A O 1
ATOM 764 N N . LEU A 1 96 ? 13.489 5.641 -13.103 1.00 85.25 96 LEU A N 1
ATOM 765 C CA . LEU A 1 96 ? 13.580 6.476 -11.901 1.00 85.25 96 LEU A CA 1
ATOM 766 C C . LEU A 1 96 ? 12.471 7.533 -11.859 1.00 85.25 96 LEU A C 1
ATOM 768 O O . LEU A 1 96 ? 11.833 7.739 -10.822 1.00 85.25 96 LEU A O 1
ATOM 772 N N . LYS A 1 97 ? 12.203 8.186 -12.994 1.00 85.06 97 LYS A N 1
ATOM 773 C CA . LYS A 1 97 ? 11.131 9.177 -13.131 1.00 85.06 97 LYS A CA 1
ATOM 774 C C . LYS A 1 97 ? 9.758 8.561 -12.879 1.00 85.06 97 LYS A C 1
ATOM 776 O O . LYS A 1 97 ? 8.961 9.143 -12.140 1.00 85.06 97 LYS A O 1
ATOM 781 N N . ALA A 1 98 ? 9.484 7.388 -13.446 1.00 81.81 98 ALA A N 1
ATOM 782 C CA . ALA A 1 98 ? 8.213 6.695 -13.267 1.00 81.81 98 ALA A CA 1
ATOM 783 C C . ALA A 1 98 ? 7.990 6.245 -11.816 1.00 81.81 98 ALA A C 1
ATOM 785 O O . ALA A 1 98 ? 6.903 6.445 -11.275 1.00 81.81 98 ALA A O 1
ATOM 786 N N . ILE A 1 99 ? 9.019 5.714 -11.150 1.00 82.62 99 ILE A N 1
ATOM 787 C CA . ILE A 1 99 ? 8.933 5.296 -9.741 1.00 82.62 99 ILE A CA 1
ATOM 788 C C . ILE A 1 99 ? 8.724 6.497 -8.825 1.00 82.62 99 ILE A C 1
ATOM 790 O O . ILE A 1 99 ? 7.851 6.460 -7.957 1.00 82.62 99 ILE A O 1
ATOM 794 N N . ASN A 1 100 ? 9.489 7.575 -9.024 1.00 83.44 100 ASN A N 1
ATOM 795 C CA . ASN A 1 100 ? 9.333 8.795 -8.235 1.00 83.44 100 ASN A CA 1
ATOM 796 C C . ASN A 1 100 ? 7.930 9.381 -8.400 1.00 83.44 100 ASN A C 1
ATOM 798 O O . ASN A 1 100 ? 7.276 9.697 -7.407 1.00 83.44 100 ASN A O 1
ATOM 802 N N . ARG A 1 101 ? 7.430 9.450 -9.639 1.00 83.00 101 ARG A N 1
ATOM 803 C CA . ARG A 1 101 ? 6.059 9.881 -9.922 1.00 83.00 101 ARG A CA 1
ATOM 804 C C . ARG A 1 101 ? 5.035 8.998 -9.211 1.00 83.00 101 ARG A C 1
ATOM 806 O O . ARG A 1 101 ? 4.156 9.523 -8.536 1.00 83.00 101 ARG A O 1
ATOM 813 N N . GLN A 1 102 ? 5.181 7.678 -9.303 1.00 81.25 102 GLN A N 1
ATOM 814 C CA . GLN A 1 102 ? 4.281 6.734 -8.642 1.00 81.25 102 GLN A CA 1
ATOM 815 C C . GLN A 1 102 ? 4.287 6.905 -7.114 1.00 81.25 102 GLN A C 1
ATOM 817 O O . GLN A 1 102 ? 3.222 6.876 -6.503 1.00 81.25 102 GLN A O 1
ATOM 822 N N . ARG A 1 103 ? 5.454 7.125 -6.490 1.00 78.12 103 ARG A N 1
ATOM 823 C CA . ARG A 1 103 ? 5.579 7.366 -5.038 1.00 78.12 103 ARG A CA 1
ATOM 824 C C . ARG A 1 103 ? 4.868 8.651 -4.609 1.00 78.12 103 ARG A C 1
ATOM 826 O O . ARG A 1 103 ? 4.141 8.637 -3.618 1.00 78.12 103 ARG A O 1
ATOM 833 N N . VAL A 1 104 ? 5.050 9.737 -5.364 1.00 80.56 104 VAL A N 1
ATOM 834 C CA . VAL A 1 104 ? 4.391 11.025 -5.095 1.00 80.56 104 VAL A CA 1
ATOM 835 C C . VAL A 1 104 ? 2.880 10.902 -5.265 1.00 80.56 104 VAL A C 1
ATOM 837 O O . VAL A 1 104 ? 2.130 11.266 -4.365 1.00 80.56 104 VAL A O 1
ATOM 840 N N . GLU A 1 105 ? 2.411 10.344 -6.380 1.00 79.88 105 GLU A N 1
ATOM 841 C CA . GLU A 1 105 ? 0.975 10.216 -6.638 1.00 79.88 105 GLU A CA 1
ATOM 842 C C . GLU A 1 105 ? 0.292 9.284 -5.620 1.00 79.88 105 GLU A C 1
ATOM 844 O O . GLU A 1 105 ? -0.766 9.622 -5.093 1.00 79.88 105 GLU A O 1
ATOM 849 N N . ALA A 1 106 ? 0.913 8.157 -5.254 1.00 73.12 106 ALA A N 1
ATOM 850 C CA . ALA A 1 106 ? 0.364 7.225 -4.262 1.00 73.12 106 ALA A CA 1
ATOM 851 C C . ALA A 1 106 ? 0.243 7.818 -2.844 1.00 73.12 106 ALA A C 1
ATOM 853 O O . ALA A 1 106 ? -0.536 7.316 -2.020 1.00 73.12 106 ALA A O 1
ATOM 854 N N . PHE A 1 107 ? 1.010 8.867 -2.529 1.00 69.25 107 PHE A N 1
ATOM 855 C CA . PHE A 1 107 ? 0.875 9.586 -1.266 1.00 69.25 107 PHE A CA 1
ATOM 856 C C . PHE A 1 107 ? -0.476 10.313 -1.189 1.00 69.25 107 PHE A C 1
ATOM 858 O O . PHE A 1 107 ? -1.209 10.094 -0.225 1.00 69.25 107 PHE A O 1
ATOM 865 N N . TYR A 1 108 ? -0.836 11.068 -2.233 1.00 72.00 108 TYR A N 1
ATOM 866 C CA . TYR A 1 108 ? -2.016 11.946 -2.256 1.00 72.00 108 TYR A CA 1
ATOM 867 C C . TYR A 1 108 ? -3.333 11.260 -2.645 1.00 72.00 108 TYR A C 1
ATOM 869 O O . TYR A 1 108 ? -4.406 11.771 -2.349 1.00 72.00 108 TYR A O 1
ATOM 877 N N . ARG A 1 109 ? -3.302 10.093 -3.298 1.00 73.81 109 ARG A N 1
ATOM 878 C CA . ARG A 1 109 ? -4.533 9.447 -3.803 1.00 73.81 109 ARG A CA 1
ATOM 879 C C . ARG A 1 109 ? -5.482 8.891 -2.731 1.00 73.81 109 ARG A C 1
ATOM 881 O O . ARG A 1 109 ? -6.617 8.556 -3.050 1.00 73.81 109 ARG A O 1
ATOM 888 N N . CYS A 1 110 ? -5.040 8.775 -1.478 1.00 73.31 110 CYS A N 1
ATOM 889 C CA . CYS A 1 110 ? -5.867 8.259 -0.380 1.00 73.31 110 CYS A CA 1
ATOM 890 C C . CYS A 1 110 ? -6.300 9.342 0.623 1.00 73.31 110 CYS A C 1
ATOM 892 O O . CYS A 1 110 ? -6.683 8.987 1.745 1.00 73.31 110 CYS A O 1
ATOM 894 N N . GLU A 1 111 ? -6.155 10.622 0.268 1.00 63.34 111 GLU A N 1
ATOM 895 C CA . GLU A 1 111 ? -6.622 11.756 1.077 1.00 63.34 111 GLU A CA 1
ATOM 896 C C . GLU A 1 111 ? -8.129 11.982 0.955 1.00 63.34 111 GLU A C 1
ATOM 898 O O . GLU A 1 111 ? -8.675 11.862 -0.165 1.00 63.34 111 GLU A O 1
#

pLDDT: mean 83.75, std 15.02, range [36.19, 97.12]

Foldseek 3Di:
DDPDPPPPPPPDPLADADPLLVLLLVLLVVCLVLVLLLVVLVVQLVVCVVVVVVVSNVVSVVVNVVSVPPPVNVVSVVSNVVSVVVLVPDPRPNSVVSVVVSVVCSVPPSD